Protein AF-A0A7C3EEN2-F1 (afdb_monomer_lite)

Foldseek 3Di:
DVVVVVVVVVVVVVVPPDDPDQQQADDPAAQCPDPCRQADDCVSPVPCAQDLQVCVPGPLVRPLRDPRNPPPDPPSVVVSVQCVVPPSVCSCVRHNPSNHDD

Sequence (102 aa):
MIWRLRTFLLLLALAGCGEDAAPQGEDYGNLFASPAGLELVAEEHPSGWGRADCFFCHPAQRLHLVNRSGVADLDLEFIRNLVRNQGEASCASCHGTNGVAP

Radius of gyration: 20.62 Å; chains: 1; bounding box: 44×57×41 Å

Secondary structure (DSSP, 8-state):
-HHHHHHHHHHHHHTT--------------GGGSTTTTS--TTT-TTTTT-S-GGGTS-GGGSSSS--S--TT--HHHHHHHHHHHGGGGTHHHH--TT---

Structure (mmCIF, N/CA/C/O backbone):
data_AF-A0A7C3EEN2-F1
#
_entry.id   AF-A0A7C3EEN2-F1
#
loop_
_atom_site.group_PDB
_atom_site.id
_atom_site.type_symbol
_atom_site.label_atom_id
_atom_site.label_alt_id
_atom_site.label_comp_id
_atom_site.label_asym_id
_atom_site.label_entity_id
_atom_site.label_seq_id
_atom_site.pdbx_PDB_ins_code
_atom_site.Cartn_x
_atom_site.Cartn_y
_atom_site.Cartn_z
_atom_site.occupancy
_atom_site.B_iso_or_equiv
_atom_site.auth_seq_id
_atom_site.auth_comp_id
_atom_site.auth_asym_id
_atom_site.auth_atom_id
_atom_site.pdbx_PDB_model_num
ATOM 1 N N . MET A 1 1 ? 29.628 40.344 26.276 1.00 61.38 1 MET A N 1
ATOM 2 C CA . MET A 1 1 ? 29.904 39.545 25.054 1.00 61.38 1 MET A CA 1
ATOM 3 C C . MET A 1 1 ? 29.383 38.106 25.134 1.00 61.38 1 MET A C 1
ATOM 5 O O . MET A 1 1 ? 28.817 37.641 24.158 1.00 61.38 1 MET A O 1
ATOM 9 N N . ILE 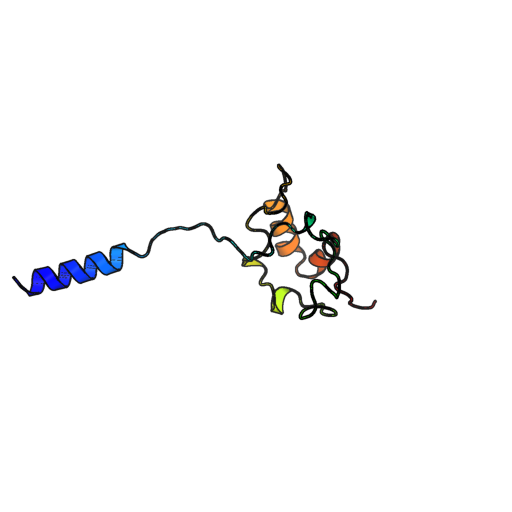A 1 2 ? 29.476 37.429 26.285 1.00 66.25 2 ILE A N 1
ATOM 10 C CA . ILE A 1 2 ? 29.114 36.004 26.462 1.00 66.25 2 ILE A CA 1
ATOM 11 C C . ILE A 1 2 ? 27.610 35.717 26.244 1.00 66.25 2 ILE A C 1
ATOM 13 O O . ILE A 1 2 ? 27.246 34.696 25.672 1.00 66.25 2 ILE A O 1
ATOM 17 N N . TRP A 1 3 ? 26.725 36.638 26.639 1.00 59.31 3 TRP A N 1
ATOM 18 C CA . TRP A 1 3 ? 25.273 36.486 26.455 1.00 59.31 3 TRP A CA 1
ATOM 19 C C . TRP A 1 3 ? 24.840 36.520 24.984 1.00 59.31 3 TRP A C 1
ATOM 21 O O . TRP A 1 3 ? 23.989 35.737 24.587 1.00 59.31 3 TRP A O 1
ATOM 31 N N . ARG A 1 4 ? 25.483 37.352 24.152 1.00 72.81 4 ARG A N 1
ATOM 32 C CA . ARG A 1 4 ? 25.184 37.434 22.711 1.00 72.81 4 ARG A CA 1
ATOM 33 C C . ARG A 1 4 ? 25.557 36.146 21.975 1.00 72.81 4 ARG A C 1
ATOM 35 O O . ARG A 1 4 ? 24.822 35.720 21.095 1.00 72.81 4 ARG A O 1
ATOM 42 N N . LEU A 1 5 ? 26.655 35.505 22.385 1.00 74.06 5 LEU A N 1
ATOM 43 C CA . LEU A 1 5 ? 27.097 34.224 21.831 1.00 74.06 5 LEU A CA 1
ATOM 44 C C . LEU A 1 5 ? 26.131 33.081 22.187 1.00 74.06 5 LEU A C 1
ATOM 46 O O . LEU A 1 5 ? 25.819 32.258 21.335 1.00 74.06 5 LEU A O 1
ATOM 50 N N . ARG A 1 6 ? 25.605 33.064 23.420 1.00 75.12 6 ARG A N 1
ATOM 51 C CA . ARG A 1 6 ? 24.611 32.070 23.863 1.00 75.12 6 ARG A CA 1
ATOM 52 C C . ARG A 1 6 ? 23.280 32.205 23.125 1.00 75.12 6 ARG A C 1
ATOM 54 O O . ARG A 1 6 ? 22.727 31.201 22.694 1.00 75.12 6 ARG A O 1
ATOM 61 N N . THR A 1 7 ? 22.792 33.432 22.938 1.00 77.56 7 THR A N 1
ATOM 62 C CA . THR A 1 7 ? 21.571 33.682 22.158 1.00 77.56 7 THR A CA 1
ATOM 63 C C . THR A 1 7 ? 21.754 33.296 20.690 1.00 77.56 7 THR A C 1
ATOM 65 O O . THR A 1 7 ? 20.864 32.696 20.103 1.00 77.56 7 THR A O 1
ATOM 68 N N . PHE A 1 8 ? 22.921 33.575 20.106 1.00 81.50 8 PHE A N 1
ATOM 69 C CA . PHE A 1 8 ? 23.220 33.216 18.719 1.00 81.50 8 PHE A CA 1
ATOM 70 C C . PHE A 1 8 ? 23.285 31.695 18.500 1.00 81.50 8 PHE A C 1
ATOM 72 O O . PHE A 1 8 ? 22.713 31.188 17.540 1.00 81.50 8 PHE A O 1
ATOM 79 N N . LEU A 1 9 ? 23.900 30.953 19.428 1.00 78.69 9 LEU A N 1
ATOM 80 C CA . LEU A 1 9 ? 23.932 29.484 19.397 1.00 78.69 9 LEU A CA 1
ATOM 81 C C . LEU A 1 9 ? 22.536 28.858 19.546 1.00 78.69 9 LEU A C 1
ATOM 83 O O . LEU A 1 9 ? 22.240 27.870 18.880 1.00 78.69 9 LEU A O 1
ATOM 87 N N . LEU A 1 10 ? 21.664 29.449 20.369 1.00 77.94 10 LEU A N 1
ATOM 88 C CA . LEU A 1 10 ? 20.277 28.996 20.517 1.00 77.94 10 LEU A CA 1
ATOM 89 C C . LEU A 1 10 ? 19.463 29.207 19.228 1.00 77.94 10 LEU A C 1
ATOM 91 O O . LEU A 1 10 ? 18.666 28.352 18.861 1.00 77.94 10 LEU A O 1
ATOM 95 N N . LEU A 1 11 ? 19.690 30.315 18.516 1.00 78.62 11 LEU A N 1
ATOM 96 C CA . LEU A 1 11 ? 19.023 30.604 17.241 1.00 78.62 11 LEU A CA 1
ATOM 97 C C . LEU A 1 11 ? 19.516 29.697 16.102 1.00 78.62 11 LEU A C 1
ATOM 99 O O . LEU A 1 11 ? 18.710 29.257 15.289 1.00 78.62 11 LEU A O 1
ATOM 103 N N . LEU A 1 12 ? 20.809 29.356 16.074 1.00 77.12 12 LEU A N 1
ATOM 104 C CA . LEU A 1 12 ? 21.372 28.375 15.135 1.00 77.12 12 LEU A CA 1
ATOM 105 C C . LEU A 1 12 ? 20.800 26.966 15.347 1.00 77.12 12 LEU A C 1
ATOM 107 O O . LEU A 1 12 ? 20.519 26.276 14.374 1.00 77.12 12 LEU A O 1
ATOM 111 N N . ALA A 1 13 ? 20.581 26.556 16.600 1.00 74.44 13 ALA A N 1
ATOM 112 C CA . ALA A 1 13 ? 19.964 25.266 16.911 1.00 74.44 13 ALA A CA 1
ATOM 113 C C . ALA A 1 13 ? 18.493 25.181 16.456 1.00 74.44 13 ALA A C 1
ATOM 115 O O . ALA A 1 13 ? 18.022 24.103 16.107 1.00 74.44 13 ALA A O 1
ATOM 116 N N . LEU A 1 14 ? 17.778 26.311 16.421 1.00 71.88 14 LEU A N 1
ATOM 117 C CA . LEU A 1 14 ? 16.391 26.383 15.946 1.00 71.88 14 LEU A CA 1
ATOM 118 C C . LEU A 1 14 ? 16.277 26.462 14.414 1.00 71.88 14 LEU A C 1
ATOM 120 O O . LEU A 1 14 ? 15.219 26.158 13.875 1.00 71.88 14 LEU A O 1
ATOM 124 N N . ALA A 1 15 ? 17.349 26.833 13.707 1.00 68.56 15 ALA A N 1
ATOM 125 C CA . ALA A 1 15 ? 17.361 26.946 12.246 1.00 68.56 15 ALA A CA 1
ATOM 126 C C . ALA A 1 15 ? 17.604 25.609 11.511 1.00 68.56 15 ALA A C 1
ATOM 128 O O . ALA A 1 15 ? 17.549 25.578 10.286 1.00 68.56 15 ALA A O 1
ATOM 129 N N . GLY A 1 16 ? 17.885 24.516 12.233 1.00 65.94 16 GLY A N 1
ATOM 130 C CA . GLY A 1 16 ? 18.187 23.198 11.651 1.00 65.94 16 GLY A CA 1
ATOM 131 C C . GLY A 1 16 ? 16.991 22.254 11.474 1.00 65.94 16 GLY A C 1
ATOM 132 O O . GLY A 1 16 ? 17.147 21.196 10.876 1.00 65.94 16 GLY A O 1
ATOM 133 N N . CYS A 1 17 ? 15.806 22.606 11.983 1.00 68.25 17 CYS A N 1
ATOM 134 C CA . CYS A 1 17 ? 14.601 21.777 11.873 1.00 68.25 17 CYS A CA 1
ATOM 135 C C . CYS A 1 17 ? 13.659 22.364 10.822 1.00 68.25 17 CYS A C 1
ATOM 137 O O . CYS A 1 17 ? 12.751 23.122 11.154 1.00 68.25 17 CYS A O 1
ATOM 139 N N . GLY A 1 18 ? 13.886 22.043 9.555 1.00 59.91 18 GLY A N 1
ATOM 140 C CA . GLY A 1 18 ? 13.023 22.530 8.483 1.00 59.91 18 GLY A CA 1
ATOM 141 C C . GLY A 1 18 ? 13.409 21.994 7.119 1.00 59.91 18 GLY A C 1
ATOM 142 O O . GLY A 1 18 ? 13.443 22.756 6.161 1.00 59.91 18 GLY A O 1
ATOM 143 N N . GLU A 1 19 ? 13.758 20.713 7.025 1.00 63.19 19 GLU A N 1
ATOM 144 C CA . GLU A 1 19 ? 13.717 20.055 5.726 1.00 63.19 19 GLU A CA 1
ATOM 145 C C . GLU A 1 19 ? 12.322 19.451 5.585 1.00 63.19 19 GLU A C 1
ATOM 147 O O . GLU A 1 19 ? 11.985 18.477 6.262 1.00 63.19 19 GLU A O 1
ATOM 152 N N . ASP A 1 20 ? 11.493 20.081 4.750 1.00 62.88 20 ASP A N 1
ATOM 153 C CA . ASP A 1 20 ? 10.204 19.553 4.297 1.00 62.88 20 ASP A CA 1
ATOM 154 C C . ASP A 1 20 ? 10.455 18.339 3.389 1.00 62.88 20 ASP A C 1
ATOM 156 O O . ASP A 1 20 ? 10.204 18.352 2.182 1.00 62.88 20 ASP A O 1
ATOM 160 N N . ALA A 1 21 ? 11.017 17.271 3.954 1.00 66.44 21 ALA A N 1
ATOM 161 C CA . ALA A 1 21 ? 11.130 16.008 3.257 1.00 66.44 21 ALA A CA 1
ATOM 162 C C . ALA A 1 21 ? 9.710 15.484 3.027 1.00 66.44 21 ALA A C 1
ATOM 164 O O . ALA A 1 21 ? 8.948 15.272 3.976 1.00 66.44 21 ALA A O 1
ATOM 165 N N . ALA A 1 22 ? 9.349 15.276 1.758 1.00 72.38 22 ALA A N 1
ATOM 166 C CA . ALA A 1 22 ? 8.075 14.663 1.414 1.00 72.38 22 ALA A CA 1
ATOM 167 C C . ALA A 1 22 ? 7.919 13.348 2.204 1.00 72.38 22 ALA A C 1
ATOM 169 O O . ALA A 1 22 ? 8.879 12.566 2.258 1.00 72.38 22 ALA A O 1
ATOM 170 N N . PRO A 1 23 ? 6.751 13.080 2.817 1.00 78.19 23 PRO A N 1
ATOM 171 C CA . PRO A 1 23 ? 6.533 11.853 3.567 1.00 78.19 23 PRO A CA 1
ATOM 172 C C . PRO A 1 23 ? 6.851 10.627 2.703 1.00 78.19 23 PRO A C 1
ATOM 174 O O . PRO A 1 23 ? 6.186 10.369 1.704 1.00 78.19 23 PRO A O 1
ATOM 177 N N . GLN A 1 24 ? 7.876 9.864 3.087 1.00 86.00 24 GLN A N 1
ATOM 178 C CA . GLN A 1 24 ? 8.342 8.710 2.304 1.00 86.00 24 GLN A CA 1
ATOM 179 C C . GLN A 1 24 ? 7.446 7.471 2.469 1.00 86.00 24 GLN A C 1
ATOM 181 O O . GLN A 1 24 ? 7.572 6.504 1.718 1.00 86.00 24 GLN A O 1
ATOM 186 N N . GLY A 1 25 ? 6.530 7.494 3.440 1.00 90.31 25 GLY A N 1
ATOM 187 C CA . GLY A 1 25 ? 5.676 6.356 3.764 1.00 90.31 25 GLY A CA 1
ATOM 188 C C . GLY A 1 25 ? 6.439 5.154 4.305 1.00 90.31 25 GLY A C 1
ATOM 189 O O . GLY A 1 25 ? 7.592 5.264 4.722 1.00 90.31 25 GLY A O 1
ATOM 190 N N . GLU A 1 26 ? 5.757 4.020 4.361 1.00 91.94 26 GLU A N 1
ATOM 191 C CA . GLU A 1 26 ? 6.390 2.722 4.588 1.00 91.94 26 GLU A CA 1
ATOM 192 C C . GLU A 1 26 ? 7.130 2.262 3.328 1.00 91.94 26 GLU A C 1
ATOM 194 O O . GLU A 1 26 ? 6.770 2.640 2.207 1.00 91.94 26 GLU A O 1
ATOM 199 N N . ASP A 1 27 ? 8.185 1.471 3.524 1.00 93.38 27 ASP A N 1
ATOM 200 C CA . ASP A 1 27 ? 9.049 0.989 2.453 1.00 93.38 27 ASP A CA 1
ATOM 201 C C . ASP A 1 27 ? 9.231 -0.527 2.543 1.00 93.38 27 ASP A C 1
ATOM 203 O O . ASP A 1 27 ? 9.831 -1.039 3.488 1.00 93.38 27 ASP A O 1
ATOM 207 N N . TYR A 1 28 ? 8.705 -1.218 1.534 1.00 90.69 28 TYR A N 1
ATOM 208 C CA . TYR A 1 28 ? 8.828 -2.663 1.332 1.00 90.69 28 TYR A CA 1
ATOM 209 C C . TYR A 1 28 ? 9.523 -2.980 -0.003 1.00 90.69 28 TYR A C 1
ATOM 211 O O . TYR A 1 28 ? 9.439 -4.096 -0.507 1.00 90.69 28 TYR A O 1
ATOM 219 N N . GLY A 1 29 ? 10.196 -1.991 -0.603 1.00 92.75 29 GLY A N 1
ATOM 220 C CA . GLY A 1 29 ? 10.790 -2.104 -1.930 1.00 92.75 29 GLY A CA 1
ATOM 221 C C . GLY A 1 29 ? 9.757 -2.177 -3.060 1.00 92.75 29 GLY A C 1
ATOM 222 O O . GLY A 1 29 ? 8.639 -1.666 -2.954 1.00 92.75 29 GLY A O 1
ATOM 223 N N . ASN A 1 30 ? 10.166 -2.781 -4.179 1.00 93.94 30 ASN A N 1
ATOM 224 C CA . ASN A 1 30 ? 9.290 -3.045 -5.315 1.00 93.94 30 ASN A CA 1
ATOM 225 C C . ASN A 1 30 ? 8.591 -4.395 -5.126 1.00 93.94 30 ASN A C 1
ATOM 227 O O . ASN A 1 30 ? 9.224 -5.434 -5.298 1.00 93.94 30 ASN A O 1
ATOM 231 N N . LEU A 1 31 ? 7.292 -4.382 -4.827 1.00 91.75 31 LEU A N 1
ATOM 232 C CA . LEU A 1 31 ? 6.511 -5.608 -4.637 1.00 91.75 31 LEU A CA 1
ATOM 233 C C . LEU A 1 31 ? 6.486 -6.499 -5.890 1.00 91.75 31 LEU A C 1
ATOM 235 O O . LEU A 1 31 ? 6.511 -7.713 -5.770 1.00 91.75 31 LEU A O 1
ATOM 239 N N . PHE A 1 32 ? 6.561 -5.932 -7.100 1.00 92.62 32 PHE A N 1
ATOM 240 C CA . PHE A 1 32 ? 6.657 -6.729 -8.332 1.00 92.62 32 PHE A CA 1
ATOM 241 C C . PHE A 1 32 ? 7.990 -7.475 -8.489 1.00 92.62 32 PHE A C 1
ATOM 243 O O . PHE A 1 32 ? 8.125 -8.291 -9.398 1.00 92.62 32 PHE A O 1
ATOM 250 N N . ALA A 1 33 ? 8.982 -7.193 -7.640 1.00 93.06 33 ALA A N 1
ATOM 251 C CA . ALA A 1 33 ? 10.218 -7.965 -7.584 1.00 93.06 33 ALA A CA 1
ATOM 252 C C . ALA A 1 33 ? 10.112 -9.195 -6.665 1.00 93.06 33 ALA A C 1
ATOM 254 O O . ALA A 1 33 ? 11.006 -10.043 -6.715 1.00 93.06 33 ALA A O 1
ATOM 255 N N . SER A 1 34 ? 9.064 -9.307 -5.835 1.00 90.19 34 SER A N 1
ATOM 256 C CA . SER A 1 34 ? 8.807 -10.525 -5.062 1.00 90.19 34 SER A CA 1
ATOM 257 C C . SER A 1 34 ? 8.096 -11.576 -5.928 1.00 90.19 34 SER A C 1
ATOM 259 O O . SER A 1 34 ? 7.362 -11.216 -6.853 1.00 90.19 34 SER A O 1
ATOM 261 N N . PRO A 1 35 ? 8.293 -12.882 -5.660 1.00 90.44 35 PRO A N 1
ATOM 262 C CA . PRO A 1 35 ? 7.553 -13.944 -6.338 1.00 90.44 35 PRO A CA 1
ATOM 263 C C . PRO A 1 35 ? 6.026 -13.819 -6.236 1.00 90.44 35 PRO A C 1
ATOM 265 O O . PRO A 1 35 ? 5.337 -14.202 -7.181 1.00 90.44 35 PRO A O 1
ATOM 268 N N . ALA A 1 36 ? 5.501 -13.305 -5.117 1.00 92.38 36 ALA A N 1
ATOM 269 C CA . ALA A 1 36 ? 4.061 -13.135 -4.904 1.00 92.38 36 ALA A CA 1
ATOM 270 C C . ALA A 1 36 ? 3.491 -11.851 -5.539 1.00 92.38 36 ALA A C 1
ATOM 272 O O . ALA A 1 36 ? 2.286 -11.745 -5.782 1.00 92.38 36 ALA A O 1
ATOM 273 N N . GLY A 1 37 ? 4.346 -10.882 -5.874 1.00 93.88 37 GLY A N 1
ATOM 274 C CA . GLY A 1 37 ? 3.920 -9.638 -6.497 1.00 93.88 37 GLY A CA 1
ATOM 275 C C . GLY A 1 37 ? 3.095 -8.779 -5.539 1.00 93.88 37 GLY A C 1
ATOM 276 O O . GLY A 1 37 ? 3.535 -8.436 -4.447 1.00 93.88 37 GLY A O 1
ATOM 277 N N . LEU A 1 38 ? 1.896 -8.377 -5.970 1.00 93.69 38 LEU A N 1
ATOM 278 C CA . LEU A 1 38 ? 1.000 -7.564 -5.138 1.00 93.69 38 LEU A CA 1
ATOM 279 C C . LEU A 1 38 ? 0.203 -8.388 -4.129 1.00 93.69 38 LEU A C 1
ATOM 281 O O . LEU A 1 38 ? -0.231 -7.820 -3.125 1.00 93.69 38 LEU A O 1
ATOM 285 N N . GLU A 1 39 ? -0.011 -9.678 -4.391 1.00 95.00 39 GLU A N 1
ATOM 286 C CA . GLU A 1 39 ? -0.777 -10.534 -3.493 1.00 95.00 39 GLU A CA 1
ATOM 287 C C . GLU A 1 39 ? 0.057 -10.901 -2.269 1.00 95.00 39 GLU A C 1
ATOM 289 O O . GLU A 1 39 ? 1.220 -11.286 -2.365 1.00 95.00 39 GLU A O 1
ATOM 294 N N . LEU A 1 40 ? -0.555 -10.790 -1.094 1.00 94.06 40 LEU A N 1
ATOM 295 C CA . LEU A 1 40 ? 0.077 -11.189 0.152 1.00 94.06 40 LEU A CA 1
ATOM 296 C C . LEU A 1 40 ? 0.071 -12.716 0.246 1.00 94.06 40 LEU A C 1
ATOM 298 O O . LEU A 1 40 ? -0.960 -13.357 0.029 1.00 94.06 40 LEU A O 1
ATOM 302 N N . VAL A 1 41 ? 1.208 -13.286 0.643 1.00 94.81 41 VAL A N 1
ATOM 303 C CA . VAL A 1 41 ? 1.365 -14.714 0.954 1.00 94.81 41 VAL A CA 1
ATOM 304 C C . VAL A 1 41 ? 1.942 -14.893 2.355 1.00 94.81 41 VAL A C 1
ATOM 306 O O . VAL A 1 41 ? 2.625 -14.007 2.879 1.00 94.81 41 VAL A O 1
ATOM 309 N N . ALA A 1 42 ? 1.676 -16.046 2.971 1.00 96.50 42 ALA A N 1
ATOM 310 C CA . ALA A 1 42 ? 2.073 -16.333 4.349 1.00 96.50 42 ALA A CA 1
ATOM 311 C C . ALA A 1 42 ? 3.588 -16.201 4.565 1.00 96.50 42 ALA A C 1
ATOM 313 O O . ALA A 1 42 ? 4.032 -15.719 5.607 1.00 96.50 42 ALA A O 1
ATOM 314 N N . GLU A 1 43 ? 4.375 -16.607 3.569 1.00 96.12 43 GLU A N 1
ATOM 315 C CA . GLU A 1 43 ? 5.835 -16.604 3.602 1.00 96.12 43 GLU A CA 1
ATOM 316 C C . GLU A 1 43 ? 6.419 -15.184 3.613 1.00 96.12 43 GLU A C 1
ATOM 318 O O . GLU A 1 43 ? 7.438 -14.946 4.262 1.00 96.12 43 GLU A O 1
ATOM 323 N N . GLU A 1 44 ? 5.774 -14.236 2.927 1.00 94.12 44 GLU A N 1
ATOM 324 C CA . GLU A 1 44 ? 6.234 -12.845 2.798 1.00 94.12 44 GLU A CA 1
ATOM 325 C C . GLU A 1 44 ? 5.589 -11.913 3.838 1.00 94.12 44 GLU A C 1
ATOM 327 O O . GLU A 1 44 ? 6.119 -10.836 4.118 1.00 94.12 44 GLU A O 1
ATOM 332 N N . HIS A 1 45 ? 4.487 -12.334 4.473 1.00 95.31 45 HIS A N 1
ATOM 333 C CA . HIS A 1 45 ? 3.772 -11.543 5.477 1.00 95.31 45 HIS A CA 1
ATOM 334 C C . HIS A 1 45 ? 3.482 -12.292 6.800 1.00 95.31 45 HIS A C 1
ATOM 336 O O . HIS A 1 45 ? 2.375 -12.202 7.333 1.00 95.31 45 HIS A O 1
ATOM 342 N N . PRO A 1 46 ? 4.460 -12.983 7.420 1.00 95.31 46 PRO A N 1
ATOM 343 C CA . PRO A 1 46 ? 4.203 -13.938 8.506 1.00 95.31 46 PRO A CA 1
ATOM 344 C C . PRO A 1 46 ? 3.579 -13.318 9.764 1.00 95.31 46 PRO A C 1
ATOM 346 O O . PRO A 1 46 ? 2.764 -13.948 10.430 1.00 95.31 46 PRO A O 1
ATOM 349 N N . SER A 1 47 ? 3.936 -12.075 10.097 1.00 94.69 47 SER A N 1
ATOM 350 C CA . SER A 1 47 ? 3.403 -11.385 11.281 1.00 94.69 47 SER A CA 1
ATOM 351 C C . SER A 1 47 ? 1.973 -10.870 11.092 1.00 94.69 47 SER A C 1
ATOM 353 O O . SER A 1 47 ? 1.264 -10.660 12.076 1.00 94.69 47 SER A O 1
ATOM 355 N N . GLY A 1 48 ? 1.578 -10.599 9.845 1.00 94.94 48 GLY A N 1
ATOM 356 C CA . GLY A 1 48 ? 0.272 -10.042 9.493 1.00 94.94 48 GLY A CA 1
ATOM 357 C C . GLY A 1 48 ? -0.695 -11.069 8.910 1.00 94.94 48 GLY A C 1
ATOM 358 O O . GLY A 1 48 ? -1.885 -10.780 8.822 1.00 94.94 48 GLY A O 1
ATOM 359 N N . TRP A 1 49 ? -0.212 -12.253 8.531 1.00 97.38 49 TRP A N 1
ATOM 360 C CA . TRP A 1 49 ? -1.009 -13.280 7.871 1.00 97.38 49 TRP A CA 1
ATOM 361 C C . TRP A 1 49 ? -2.230 -13.697 8.700 1.00 97.38 49 TRP A C 1
ATOM 363 O O . TRP A 1 49 ? -2.142 -13.914 9.909 1.00 97.38 49 TRP A O 1
ATOM 373 N N . GLY A 1 50 ? -3.378 -13.826 8.039 1.00 96.44 50 GLY A N 1
ATOM 374 C CA . GLY A 1 50 ? -4.654 -14.204 8.647 1.00 96.44 50 GLY A CA 1
ATOM 375 C C . GLY A 1 50 ? -5.396 -13.059 9.339 1.00 96.44 50 GLY A C 1
ATOM 376 O O . GLY A 1 50 ? -6.410 -13.307 9.993 1.00 96.44 50 GLY A O 1
ATOM 377 N N . ARG A 1 51 ? -4.923 -11.813 9.221 1.00 95.06 51 ARG A N 1
ATOM 378 C CA . ARG A 1 51 ? -5.572 -10.638 9.818 1.00 95.06 51 ARG A CA 1
ATOM 379 C C . ARG A 1 51 ? -6.365 -9.828 8.803 1.00 95.06 51 ARG A C 1
ATOM 381 O O . ARG A 1 51 ? -5.906 -9.602 7.688 1.00 95.06 51 ARG A O 1
ATOM 388 N N . ALA A 1 52 ? -7.520 -9.328 9.233 1.00 93.62 52 ALA A N 1
ATOM 389 C CA . ALA A 1 52 ? -8.351 -8.423 8.438 1.00 93.62 52 ALA A CA 1
ATOM 390 C C . ALA A 1 52 ? -8.087 -6.935 8.740 1.00 93.62 52 ALA A C 1
ATOM 392 O O . ALA A 1 52 ? -8.394 -6.087 7.912 1.00 93.62 52 ALA A O 1
ATOM 393 N N . ASP A 1 53 ? -7.510 -6.618 9.903 1.00 95.69 53 ASP A N 1
ATOM 394 C CA . ASP A 1 53 ? -7.291 -5.253 10.389 1.00 95.69 53 ASP A CA 1
ATOM 395 C C . ASP A 1 53 ? -5.935 -4.684 9.942 1.00 95.69 53 ASP A C 1
ATOM 397 O O . ASP A 1 53 ? -5.008 -4.481 10.734 1.00 95.69 53 ASP A O 1
ATOM 401 N N . CYS A 1 54 ? -5.807 -4.452 8.632 1.00 95.75 54 CYS A N 1
ATOM 402 C CA . CYS A 1 54 ? -4.570 -4.016 7.979 1.00 95.75 54 CYS A CA 1
ATOM 403 C C . CYS A 1 54 ? -3.936 -2.779 8.640 1.00 95.75 54 CYS A C 1
ATOM 405 O O . CYS A 1 54 ? -2.713 -2.717 8.812 1.00 95.75 54 CYS A O 1
ATOM 407 N N . PHE A 1 55 ? -4.747 -1.794 9.037 1.00 96.94 55 PHE A N 1
ATOM 408 C CA . PHE A 1 55 ? -4.261 -0.519 9.567 1.00 96.94 55 PHE A CA 1
ATOM 409 C C . PHE A 1 55 ? -3.701 -0.612 10.981 1.00 96.94 55 PHE A C 1
ATOM 411 O O . PHE A 1 55 ? -3.066 0.339 11.442 1.00 96.94 55 PHE A O 1
ATOM 418 N N . PHE A 1 56 ? -3.869 -1.751 11.656 1.00 96.19 56 PHE A N 1
ATOM 419 C CA . PHE A 1 56 ? -3.187 -1.997 12.919 1.00 96.19 56 PHE A CA 1
ATOM 420 C C . PHE A 1 56 ? -1.663 -1.995 12.745 1.00 96.19 56 PHE A C 1
ATOM 422 O O . PHE A 1 56 ? -0.947 -1.444 13.580 1.00 96.19 56 PHE A O 1
ATOM 429 N N . CYS A 1 57 ? -1.168 -2.619 11.671 1.00 95.50 57 CYS A N 1
ATOM 430 C CA . CYS A 1 57 ? 0.260 -2.647 11.348 1.00 95.50 57 CYS A CA 1
ATOM 431 C C . CYS A 1 57 ? 0.654 -1.538 10.371 1.00 95.50 57 CYS A C 1
ATOM 433 O O . CYS A 1 57 ? 1.754 -1.007 10.500 1.00 95.50 57 CYS A O 1
ATOM 435 N N . HIS A 1 58 ? -0.236 -1.188 9.438 1.00 95.50 58 HIS A N 1
ATOM 436 C CA . HIS A 1 58 ? 0.056 -0.304 8.311 1.00 95.50 58 HIS A CA 1
ATOM 437 C C . HIS A 1 58 ? -0.871 0.917 8.288 1.00 95.50 58 HIS A C 1
ATOM 439 O O . HIS A 1 58 ? -1.905 0.901 7.614 1.00 95.50 58 HIS A O 1
ATOM 445 N N . PRO A 1 59 ? -0.561 2.002 9.013 1.00 94.69 59 PRO A N 1
ATOM 446 C CA . PRO A 1 59 ? -1.449 3.153 9.081 1.00 94.69 59 PRO A CA 1
ATOM 447 C C . PRO A 1 59 ? -1.695 3.756 7.692 1.00 94.69 59 PRO A C 1
ATOM 449 O O . PRO A 1 59 ? -0.746 4.081 6.975 1.00 94.69 59 PRO A O 1
ATOM 452 N N . ALA A 1 60 ? -2.964 3.968 7.330 1.00 94.62 60 ALA A N 1
ATOM 453 C CA . ALA A 1 60 ? -3.367 4.406 5.990 1.00 94.62 60 ALA A CA 1
ATOM 454 C C . ALA A 1 60 ? -2.610 5.653 5.491 1.00 94.62 60 ALA A C 1
ATOM 456 O O . ALA A 1 60 ? -2.259 5.746 4.317 1.00 94.62 60 ALA A O 1
ATOM 457 N N . GLN A 1 61 ? -2.288 6.590 6.390 1.00 93.19 61 GLN A N 1
ATOM 458 C CA . GLN A 1 61 ? -1.542 7.813 6.079 1.00 93.19 61 GLN A CA 1
ATOM 459 C C . GLN A 1 61 ? -0.065 7.596 5.705 1.00 93.19 61 GLN A C 1
ATOM 461 O O . GLN A 1 61 ? 0.610 8.557 5.342 1.00 93.19 61 GLN A O 1
ATOM 466 N N . ARG A 1 62 ? 0.464 6.373 5.829 1.00 94.06 62 ARG A N 1
ATOM 467 C CA . ARG A 1 62 ? 1.846 6.018 5.469 1.00 94.06 62 ARG A CA 1
ATOM 468 C C . ARG A 1 62 ? 1.938 5.119 4.237 1.00 94.06 62 ARG A C 1
ATOM 470 O O . ARG A 1 62 ? 3.045 4.873 3.762 1.00 94.06 62 ARG A O 1
ATOM 477 N N . LEU A 1 63 ? 0.810 4.655 3.710 1.00 94.38 63 LEU A N 1
ATOM 478 C CA . LEU A 1 63 ? 0.756 3.766 2.554 1.00 94.38 63 LEU A CA 1
ATOM 479 C C . LEU A 1 63 ? 0.589 4.547 1.245 1.00 94.38 63 LEU A C 1
ATOM 481 O O . LEU A 1 63 ? 0.015 5.635 1.217 1.00 94.38 63 LEU A O 1
ATOM 485 N N . HIS A 1 64 ? 1.073 3.969 0.141 1.00 95.19 64 HIS A N 1
ATOM 486 C CA . HIS A 1 64 ? 0.867 4.481 -1.225 1.00 95.19 64 HIS A CA 1
ATOM 487 C C . HIS A 1 64 ? 1.319 5.940 -1.441 1.00 95.19 64 HIS A C 1
ATOM 489 O O . HIS A 1 64 ? 0.712 6.696 -2.204 1.00 95.19 64 HIS A O 1
ATOM 495 N N . LEU A 1 65 ? 2.381 6.364 -0.751 1.00 94.62 65 LEU A N 1
ATOM 496 C CA . LEU A 1 65 ? 2.920 7.724 -0.865 1.00 94.62 65 LEU A CA 1
ATOM 497 C C . LEU A 1 65 ? 3.962 7.861 -1.975 1.00 94.62 65 LEU A C 1
ATOM 499 O O . LEU A 1 65 ? 4.023 8.896 -2.633 1.00 94.62 65 LEU A O 1
ATOM 503 N N . VAL A 1 66 ? 4.738 6.804 -2.212 1.00 94.25 66 VAL A N 1
ATOM 504 C CA . VAL A 1 66 ? 5.822 6.777 -3.197 1.00 94.25 66 VAL A CA 1
ATOM 505 C C . VAL A 1 66 ? 5.632 5.574 -4.112 1.00 94.25 66 VAL A C 1
ATOM 507 O O . VAL A 1 66 ? 5.377 4.460 -3.650 1.00 94.25 66 VAL A O 1
ATOM 510 N N . ASN A 1 67 ? 5.767 5.796 -5.418 1.00 94.06 67 ASN A N 1
ATOM 511 C CA . ASN A 1 67 ? 5.703 4.731 -6.405 1.00 94.06 67 ASN A CA 1
ATOM 512 C C . ASN A 1 67 ? 7.037 3.980 -6.414 1.00 94.06 67 ASN A C 1
ATOM 514 O O . ASN A 1 67 ? 8.024 4.459 -6.965 1.00 94.06 67 ASN A O 1
ATOM 518 N N . ARG A 1 68 ? 7.050 2.796 -5.802 1.00 93.50 68 ARG A N 1
ATOM 519 C CA . ARG A 1 68 ? 8.212 1.892 -5.773 1.00 93.50 68 ARG A CA 1
ATOM 520 C C . ARG A 1 68 ? 8.106 0.744 -6.769 1.00 93.50 68 ARG A C 1
ATOM 522 O O . ARG A 1 68 ? 9.005 -0.079 -6.865 1.00 93.50 68 ARG A O 1
ATOM 529 N N . SER A 1 69 ? 7.002 0.692 -7.506 1.00 91.25 69 SER A N 1
ATOM 530 C CA . SER A 1 69 ? 6.663 -0.423 -8.382 1.00 91.25 69 SER A CA 1
ATOM 531 C C . SER A 1 69 ? 7.435 -0.417 -9.709 1.00 91.25 69 SER A C 1
ATOM 533 O O . SER A 1 69 ? 7.562 -1.443 -10.373 1.00 91.25 69 SER A O 1
ATOM 535 N N . GLY A 1 70 ? 7.941 0.752 -10.117 1.00 89.81 70 GLY A N 1
ATOM 536 C CA . GLY A 1 70 ? 8.538 0.963 -11.438 1.00 89.81 70 GLY A CA 1
ATOM 537 C C . GLY A 1 70 ? 7.520 1.153 -12.572 1.00 89.81 70 GLY A C 1
ATOM 538 O O . GLY A 1 70 ? 7.923 1.391 -13.707 1.00 89.81 70 GLY A O 1
ATOM 539 N N . VAL A 1 71 ? 6.213 1.096 -12.292 1.00 92.88 71 VAL A N 1
ATOM 540 C CA . VAL A 1 71 ? 5.156 1.410 -13.267 1.00 92.88 71 VAL A CA 1
ATOM 541 C C . VAL A 1 71 ? 5.107 2.921 -13.475 1.00 92.88 71 VAL A C 1
ATOM 543 O O . VAL A 1 71 ? 4.807 3.644 -12.533 1.00 92.88 71 VAL A O 1
ATOM 546 N N . ALA A 1 72 ? 5.397 3.402 -14.686 1.00 91.50 72 ALA A N 1
ATOM 547 C CA . ALA A 1 72 ? 5.574 4.833 -14.967 1.00 91.50 72 ALA A CA 1
ATOM 548 C C . ALA A 1 72 ? 4.373 5.707 -14.552 1.00 91.50 72 ALA A C 1
ATOM 550 O O . ALA A 1 72 ? 4.570 6.775 -13.981 1.00 91.50 72 ALA A O 1
ATOM 551 N N . ASP A 1 73 ? 3.151 5.207 -14.747 1.00 91.94 73 ASP A N 1
ATOM 552 C CA . ASP A 1 73 ? 1.912 5.978 -14.584 1.00 91.94 73 ASP A CA 1
ATOM 553 C C . ASP A 1 73 ? 1.001 5.412 -13.482 1.00 91.94 73 ASP A C 1
ATOM 555 O O . ASP A 1 73 ? -0.225 5.422 -13.594 1.00 91.94 73 ASP A O 1
ATOM 559 N N . LEU A 1 74 ? 1.587 4.866 -12.410 1.00 94.88 74 LEU A N 1
ATOM 560 C CA . LEU A 1 74 ? 0.799 4.392 -11.272 1.00 94.88 74 LEU A CA 1
ATOM 561 C C . LEU A 1 74 ? 0.107 5.573 -10.575 1.00 94.88 74 LEU A C 1
ATOM 563 O O . LEU A 1 74 ? 0.757 6.385 -9.911 1.00 94.88 74 LEU A O 1
ATOM 567 N N . ASP A 1 75 ? -1.220 5.630 -10.682 1.00 96.44 75 ASP A N 1
ATOM 568 C CA . ASP A 1 75 ? -2.033 6.679 -10.069 1.00 96.44 75 ASP A CA 1
ATOM 569 C C . ASP A 1 75 ? -2.184 6.461 -8.554 1.00 96.44 75 ASP A C 1
ATOM 571 O O . ASP A 1 75 ? -3.148 5.878 -8.046 1.00 96.44 75 ASP A O 1
ATOM 575 N N . LEU A 1 76 ? -1.195 6.946 -7.805 1.00 95.75 76 LEU A N 1
ATOM 576 C CA . LEU A 1 76 ? -1.213 6.894 -6.347 1.00 95.75 76 LEU A CA 1
ATOM 577 C C . LEU A 1 76 ? -2.318 7.762 -5.737 1.00 95.75 76 LEU A C 1
ATOM 579 O O . LEU A 1 76 ? -2.739 7.501 -4.610 1.00 95.75 76 LEU A O 1
ATOM 583 N N . GLU A 1 77 ? -2.775 8.809 -6.426 1.00 96.31 77 GLU A N 1
ATOM 584 C CA . GLU A 1 77 ? -3.859 9.642 -5.913 1.00 96.31 77 GLU A CA 1
ATOM 585 C C . GLU A 1 77 ? -5.176 8.873 -5.938 1.00 96.31 77 GLU A C 1
ATOM 587 O O . GLU A 1 77 ? -5.862 8.815 -4.915 1.00 96.31 77 GLU A O 1
ATOM 592 N N . PHE A 1 78 ? -5.483 8.207 -7.051 1.00 97.44 78 PHE A N 1
ATOM 593 C CA . PHE A 1 78 ? -6.615 7.294 -7.147 1.00 97.44 78 PHE A CA 1
ATOM 594 C C . PHE A 1 78 ? -6.563 6.212 -6.063 1.00 97.44 78 PHE A C 1
ATOM 596 O O . PHE A 1 78 ? -7.545 6.035 -5.342 1.00 97.44 78 PHE A O 1
ATOM 603 N N . ILE A 1 79 ? -5.418 5.542 -5.884 1.00 97.31 79 ILE A N 1
ATOM 604 C CA . ILE A 1 79 ? -5.267 4.479 -4.874 1.00 97.31 79 ILE A CA 1
ATOM 605 C C . ILE A 1 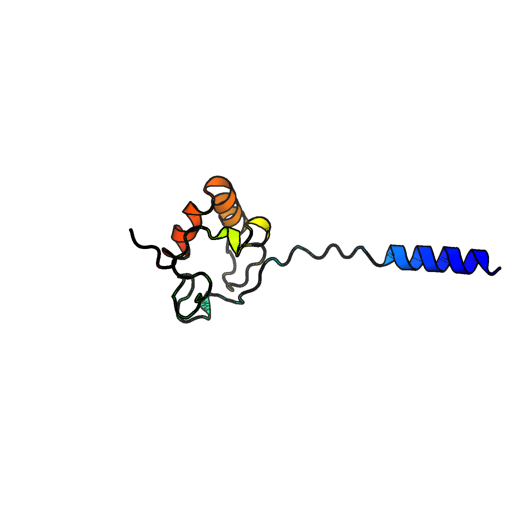79 ? -5.517 5.024 -3.462 1.00 97.31 79 ILE A C 1
ATOM 607 O O . ILE A 1 79 ? -6.282 4.444 -2.691 1.00 97.31 79 ILE A O 1
ATOM 611 N N . ARG A 1 80 ? -4.939 6.179 -3.110 1.00 97.12 80 ARG A N 1
ATOM 612 C CA . ARG A 1 80 ? -5.185 6.807 -1.800 1.00 97.12 80 ARG A CA 1
ATOM 613 C C . ARG A 1 80 ? -6.639 7.237 -1.629 1.00 97.12 80 ARG A C 1
ATOM 615 O O . ARG A 1 80 ? -7.178 7.129 -0.530 1.00 97.12 80 ARG A O 1
ATOM 622 N N . ASN A 1 81 ? -7.287 7.706 -2.694 1.00 97.88 81 ASN A N 1
ATOM 623 C CA . ASN A 1 81 ? -8.702 8.064 -2.672 1.00 97.88 81 ASN A CA 1
ATOM 624 C C . ASN A 1 81 ? -9.587 6.824 -2.475 1.00 97.88 81 ASN A C 1
ATOM 626 O O . ASN A 1 81 ? -10.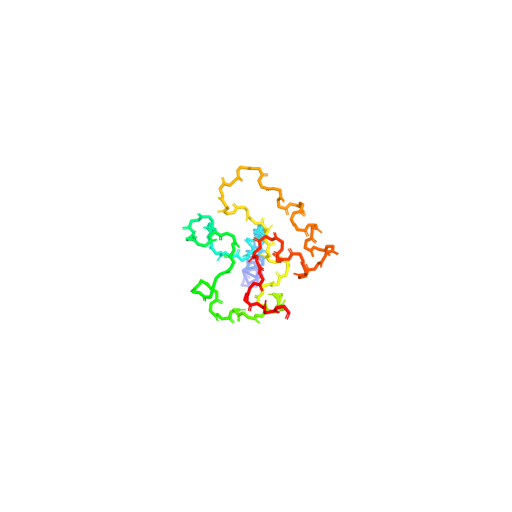552 6.890 -1.714 1.00 97.88 81 ASN A O 1
ATOM 630 N N . LEU A 1 82 ? -9.237 5.693 -3.092 1.00 98.00 82 LEU A N 1
ATOM 631 C CA . LEU A 1 82 ? -9.905 4.408 -2.895 1.00 98.00 82 LEU A CA 1
ATOM 632 C C . LEU A 1 82 ? -9.826 3.970 -1.427 1.00 98.00 82 LEU A C 1
ATOM 634 O O . LEU A 1 82 ? -10.866 3.768 -0.799 1.00 98.00 82 LEU A O 1
ATOM 638 N N . VAL A 1 83 ? -8.615 3.936 -0.860 1.00 97.69 83 VAL A N 1
ATOM 639 C CA . VAL A 1 83 ? -8.378 3.582 0.551 1.00 97.69 83 VAL A CA 1
ATOM 640 C C . VAL A 1 83 ? -9.111 4.536 1.496 1.00 97.69 83 VAL A C 1
ATOM 642 O O . VAL A 1 83 ? -9.740 4.095 2.453 1.00 97.69 83 VAL A O 1
ATOM 645 N N . ARG A 1 84 ? -9.097 5.846 1.223 1.00 97.25 84 ARG A N 1
ATOM 646 C CA . ARG A 1 84 ? -9.805 6.835 2.050 1.00 97.25 84 ARG A CA 1
ATOM 647 C C . ARG A 1 84 ? -11.321 6.632 2.043 1.00 97.25 84 ARG A C 1
ATOM 649 O O . ARG A 1 84 ? -11.958 6.839 3.069 1.00 97.25 84 ARG A O 1
ATOM 656 N N . ASN A 1 85 ? -11.891 6.264 0.899 1.00 97.81 85 ASN A N 1
ATOM 657 C CA . ASN A 1 85 ? -13.340 6.160 0.735 1.00 97.81 85 ASN A CA 1
ATOM 658 C C . ASN A 1 85 ? -13.896 4.801 1.180 1.00 97.81 85 ASN A C 1
ATOM 660 O O . ASN A 1 85 ? -15.029 4.736 1.647 1.00 97.81 85 ASN A O 1
ATOM 664 N N . GLN A 1 86 ? -13.127 3.725 1.011 1.00 97.50 86 GLN A N 1
ATOM 665 C CA . GLN A 1 86 ? -13.576 2.349 1.262 1.00 97.50 86 GLN A CA 1
ATOM 666 C C . GLN A 1 86 ? -12.911 1.704 2.486 1.00 97.50 86 GLN 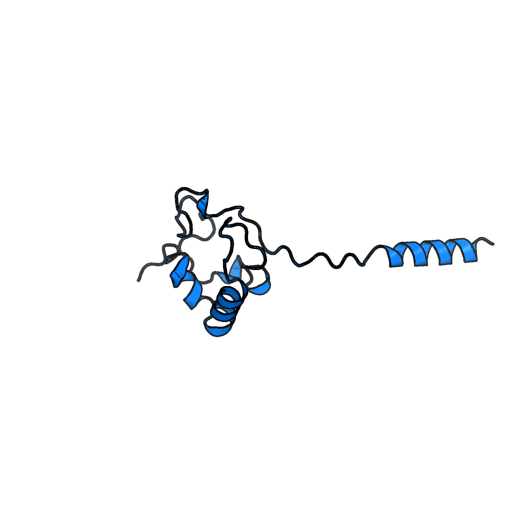A C 1
ATOM 668 O O . GLN A 1 86 ? -13.344 0.643 2.932 1.00 97.50 86 GLN A O 1
ATOM 673 N N . GLY A 1 87 ? -11.877 2.332 3.049 1.00 96.25 87 GLY A N 1
ATOM 674 C CA . GLY A 1 87 ? -11.131 1.798 4.183 1.00 96.25 87 GLY A CA 1
ATOM 675 C C . GLY A 1 87 ? -10.431 0.477 3.859 1.00 96.25 87 GLY A C 1
ATOM 676 O O . GLY A 1 87 ? -10.111 0.184 2.703 1.00 96.25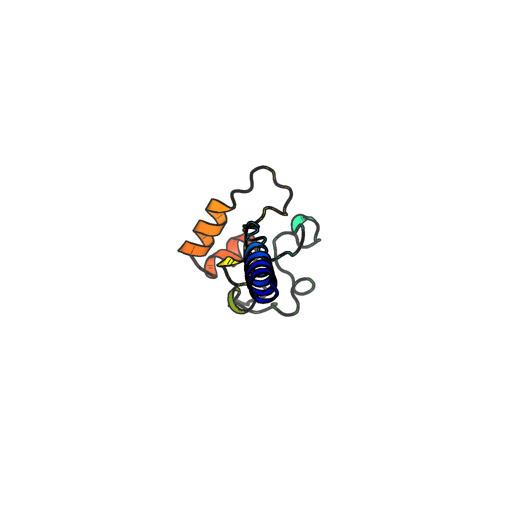 87 GLY A O 1
ATOM 677 N N . GLU A 1 88 ? -10.216 -0.335 4.895 1.00 95.06 88 GLU A N 1
ATOM 678 C CA . GLU A 1 88 ? -9.514 -1.627 4.809 1.00 95.06 88 GLU A CA 1
ATOM 679 C C . GLU A 1 88 ? -10.162 -2.611 3.827 1.00 95.06 88 GLU A C 1
ATOM 681 O O . GLU A 1 88 ? -9.468 -3.426 3.225 1.00 95.06 88 GLU A O 1
ATOM 686 N N . ALA A 1 89 ? -11.473 -2.501 3.589 1.00 94.00 89 ALA A N 1
ATOM 687 C CA . ALA A 1 89 ? -12.178 -3.363 2.643 1.00 94.00 89 ALA A CA 1
ATOM 688 C C . ALA A 1 89 ? -11.620 -3.261 1.210 1.00 94.00 89 ALA A C 1
ATOM 690 O O . ALA A 1 89 ? -11.722 -4.214 0.440 1.00 94.00 89 ALA A O 1
ATOM 691 N N . SER A 1 90 ? -10.997 -2.131 0.851 1.00 96.62 90 SER A N 1
ATOM 692 C CA . SER A 1 90 ? -10.361 -1.962 -0.460 1.00 96.62 90 SER A CA 1
ATOM 693 C C . SER A 1 90 ? -9.050 -2.728 -0.623 1.00 96.62 90 SER A C 1
ATOM 695 O O . SER A 1 90 ? -8.681 -3.043 -1.754 1.00 96.62 90 SER A O 1
ATOM 697 N N . CYS A 1 91 ? -8.352 -3.063 0.468 1.00 96.12 91 CYS A N 1
ATOM 698 C CA . CYS A 1 91 ? -7.019 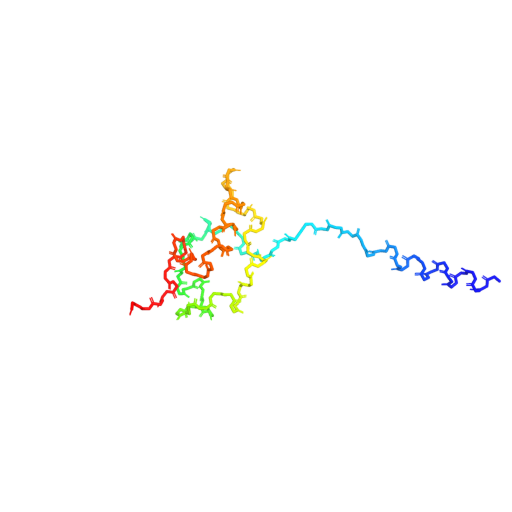-3.670 0.416 1.00 96.12 91 CYS A CA 1
ATOM 699 C C . CYS A 1 91 ? -7.032 -4.988 -0.368 1.00 96.12 91 CYS A C 1
ATOM 701 O O . CYS A 1 91 ? -6.185 -5.216 -1.233 1.00 96.12 91 CYS A O 1
ATOM 703 N N . ALA A 1 92 ? -8.051 -5.816 -0.124 1.00 94.62 92 ALA A N 1
ATOM 704 C CA . ALA A 1 92 ? -8.164 -7.138 -0.728 1.00 94.62 92 ALA A CA 1
ATOM 705 C C . ALA A 1 92 ? -8.424 -7.118 -2.242 1.00 94.62 92 ALA A C 1
ATOM 707 O O . ALA A 1 92 ? -8.222 -8.133 -2.903 1.00 94.62 92 ALA A O 1
ATOM 708 N N . SER A 1 93 ? -8.819 -5.970 -2.808 1.00 94.62 93 SER A N 1
ATOM 709 C CA . SER A 1 93 ? -9.003 -5.831 -4.259 1.00 94.62 93 SER A CA 1
ATOM 710 C C . SER A 1 93 ? -7.692 -5.916 -5.050 1.00 94.62 93 SER A C 1
ATOM 712 O O . SER A 1 93 ? -7.725 -6.274 -6.225 1.00 94.62 93 SER A O 1
ATOM 714 N N . CYS A 1 94 ? -6.555 -5.630 -4.404 1.00 94.88 94 CYS A N 1
ATOM 715 C CA . CYS A 1 94 ? -5.225 -5.671 -5.021 1.00 94.88 94 CYS A CA 1
ATOM 716 C C . CYS A 1 94 ? -4.255 -6.613 -4.298 1.00 94.88 94 CYS A C 1
ATOM 718 O O . CYS A 1 94 ? -3.376 -7.178 -4.940 1.00 94.88 94 CYS A O 1
ATOM 720 N N . HIS A 1 95 ? -4.394 -6.765 -2.978 1.00 95.62 95 HIS A N 1
ATOM 721 C CA . HIS A 1 95 ? -3.445 -7.502 -2.139 1.00 95.62 95 HIS A CA 1
ATOM 722 C C . HIS A 1 95 ? -3.916 -8.908 -1.739 1.00 95.62 95 HIS A C 1
ATOM 724 O O . HIS A 1 95 ? -3.218 -9.612 -1.009 1.00 95.62 95 HIS A O 1
ATOM 730 N N . GLY A 1 96 ? -5.090 -9.332 -2.214 1.00 94.50 96 GLY A N 1
ATOM 731 C CA . GLY A 1 96 ? -5.701 -10.607 -1.843 1.00 94.50 96 GLY A CA 1
ATOM 732 C C . GLY A 1 96 ? -6.285 -10.601 -0.426 1.00 94.50 96 GLY A C 1
ATOM 733 O O . GLY A 1 96 ? -6.332 -9.582 0.259 1.00 94.50 96 GLY A O 1
ATOM 734 N N . THR A 1 97 ? -6.760 -11.755 0.040 1.00 94.81 97 THR A N 1
ATOM 735 C CA . THR A 1 97 ? -7.497 -11.854 1.315 1.00 94.81 97 THR A CA 1
ATOM 736 C C . THR A 1 97 ? -6.605 -11.872 2.557 1.00 94.81 97 THR A C 1
ATOM 738 O O . THR A 1 97 ? -7.122 -12.006 3.664 1.00 94.81 97 THR A O 1
ATOM 741 N N . ASN A 1 98 ? -5.278 -11.784 2.402 1.00 95.69 98 ASN A N 1
ATOM 742 C CA . ASN A 1 98 ? -4.306 -11.940 3.490 1.00 95.69 98 ASN A CA 1
ATOM 743 C C . ASN A 1 98 ? -4.522 -13.235 4.307 1.00 95.69 98 ASN A C 1
ATOM 745 O O . ASN A 1 98 ? -4.376 -13.253 5.527 1.00 95.69 98 ASN A O 1
ATOM 749 N N . GLY A 1 99 ? -4.964 -14.316 3.657 1.00 94.81 99 GLY A N 1
ATOM 750 C CA . GLY A 1 99 ? -5.235 -15.595 4.319 1.00 94.81 99 GLY A CA 1
ATOM 751 C C . GLY A 1 99 ? -6.458 -15.607 5.240 1.00 94.81 99 GLY A C 1
ATOM 752 O O . GLY A 1 99 ? -6.675 -16.598 5.938 1.00 94.81 99 GLY A O 1
ATOM 753 N N . VAL A 1 100 ? -7.265 -14.542 5.255 1.00 94.38 100 VAL A N 1
ATOM 754 C CA . VAL A 1 100 ? -8.540 -14.520 5.978 1.00 94.38 100 VAL A CA 1
ATOM 755 C C . VAL A 1 100 ? -9.511 -15.460 5.261 1.00 94.38 100 VAL A C 1
ATOM 757 O O . VAL A 1 100 ? -9.767 -15.313 4.062 1.00 94.38 100 VAL A O 1
ATOM 760 N N . ALA A 1 101 ? -10.003 -16.467 5.986 1.00 79.19 101 ALA A N 1
ATOM 761 C CA . ALA A 1 101 ? -10.998 -17.403 5.474 1.00 79.19 101 ALA A CA 1
ATOM 762 C C . ALA A 1 101 ? -12.353 -16.695 5.236 1.00 79.19 101 ALA A C 1
ATOM 764 O O . ALA A 1 101 ? -12.631 -15.715 5.931 1.00 79.19 101 ALA A O 1
ATOM 765 N N . PRO A 1 102 ? -13.178 -17.170 4.279 1.00 65.19 102 PRO A N 1
ATOM 766 C CA . PRO A 1 102 ? -14.517 -16.632 4.020 1.00 65.19 102 PRO A CA 1
ATOM 767 C C . PRO A 1 102 ? -15.454 -16.655 5.232 1.00 65.19 102 PRO A C 1
ATOM 769 O O . PRO A 1 102 ? -15.354 -17.606 6.043 1.00 65.19 102 PRO A O 1
#

pLDDT: mean 88.78, std 10.79, range [59.31, 98.0]